Protein AF-A0A0G9MPR0-F1 (afdb_monomer)

Radius of gyration: 13.93 Å; Cα contacts (8 Å, |Δi|>4): 253; chains: 1; bounding box: 39×32×44 Å

Nearest PDB structures (foldseek):
  2e2x-assembly1_A  TM=5.465E-01  e=5.355E-04  Homo sapiens
  7r04-assembly1_B  TM=5.346E-01  e=1.257E-03  Homo sapiens
  3peg-assembly1_A  TM=5.335E-01  e=2.096E-03  Homo sapiens
  8e20-assembly1_A  TM=5.350E-01  e=3.917E-03  Homo sapiens
  2dhk-assembly1_A  TM=4.867E-01  e=7.321E-01  Homo sapiens

Foldseek 3Di:
DQCPPFQVVQCVVFPDDDFAWQDKDAQFWKWKALDPVGIDIQHRQWIWTQGQFFIKIDGHCVVVVPGHIGTAGLVQWAWDWDCDPHATWIWTHRNVPNRITMIHHPVVVVVSCVSNVNSNVPVVNPDDDD

Secondary structure (DSSP, 8-state):
----TTHHHHHHHSB-----EEEEEEEEEEEEESSGGGEEEEEEEEEEEEESSEEEEEE-TTT-TTPPPEEEEGGGEEEEEEEETTEEEEEEEETTSTT-EEEEEHHHHHHHHHHHTSTT-HHHHT----

pLDDT: mean 78.73, std 14.26, range [36.94, 94.06]

Sequence (130 aa):
MMRFSGWRTLEGRYPDRDDRESRRFGWQTASLGYSFWRSSVYRNAMTITVCATGLRLRPNRALLPLARSVFIPWTALSPKISILLVMREWDLHIAETAGLRLSLRAALATRLDDASGGKLGLKTVTQPPN

Solvent-accessible surface area (backbone atoms only — not comparable to full-atom values): 7299 Å² total; per-residue (Å²): 131,90,74,66,74,42,59,62,57,40,41,74,76,24,51,60,67,95,67,60,75,74,47,77,44,69,62,33,52,38,31,35,15,65,41,87,95,58,42,53,72,36,71,52,34,25,31,45,29,35,30,79,68,25,40,34,43,32,54,39,52,93,85,35,72,87,56,68,46,25,33,45,44,45,90,41,52,43,71,39,84,43,79,55,101,85,49,64,33,35,30,35,33,36,72,87,43,89,61,37,30,42,36,31,48,45,77,54,49,54,53,49,20,61,68,52,72,49,67,55,43,61,78,70,70,69,60,74,85,129

Mean predicted aligned error: 7.52 Å

Structure (mmCIF, N/CA/C/O backbone):
data_AF-A0A0G9MPR0-F1
#
_entry.id   AF-A0A0G9MPR0-F1
#
loop_
_atom_site.group_PDB
_atom_site.id
_atom_site.type_symbol
_atom_site.label_atom_id
_atom_site.label_alt_id
_atom_site.label_comp_id
_atom_site.label_asym_id
_atom_site.label_entity_id
_atom_site.label_seq_id
_atom_site.pdbx_PDB_ins_code
_atom_site.Cartn_x
_atom_site.Cartn_y
_atom_site.Cartn_z
_atom_site.occupancy
_atom_site.B_iso_or_equiv
_atom_site.auth_seq_id
_atom_site.auth_comp_id
_atom_site.auth_asym_id
_atom_site.auth_atom_id
_atom_site.pdbx_PDB_model_num
ATOM 1 N N . MET A 1 1 ? 24.492 1.080 -6.366 1.00 36.94 1 MET A N 1
ATOM 2 C CA . MET A 1 1 ? 23.695 -0.139 -6.638 1.00 36.94 1 MET A CA 1
ATOM 3 C C . MET A 1 1 ? 22.333 0.018 -5.963 1.00 36.94 1 MET A C 1
ATOM 5 O O . MET A 1 1 ? 22.254 -0.077 -4.743 1.00 36.94 1 MET A O 1
ATOM 9 N N . MET A 1 2 ? 21.289 0.390 -6.713 1.00 38.00 2 MET A N 1
ATOM 10 C CA . MET A 1 2 ? 19.941 0.607 -6.163 1.00 38.00 2 MET A CA 1
ATOM 11 C C . MET A 1 2 ? 19.367 -0.732 -5.688 1.00 38.00 2 MET A C 1
ATOM 13 O O . MET A 1 2 ? 18.942 -1.566 -6.483 1.00 38.00 2 MET A O 1
ATOM 17 N N . ARG A 1 3 ? 19.413 -0.973 -4.377 1.00 43.75 3 ARG A N 1
ATOM 18 C CA . ARG A 1 3 ? 18.751 -2.121 -3.759 1.00 43.75 3 ARG A CA 1
ATOM 19 C C . ARG A 1 3 ? 17.242 -1.887 -3.836 1.00 43.75 3 ARG A C 1
ATOM 21 O O . ARG A 1 3 ? 16.723 -1.036 -3.127 1.00 43.75 3 ARG A O 1
ATOM 28 N N . PHE A 1 4 ? 16.551 -2.690 -4.643 1.00 52.91 4 PHE A N 1
ATOM 29 C CA . PHE A 1 4 ? 15.091 -2.878 -4.660 1.00 52.91 4 PHE A CA 1
ATOM 30 C C . PHE A 1 4 ? 14.559 -3.485 -3.337 1.00 52.91 4 PHE A C 1
ATOM 32 O O . PHE A 1 4 ? 13.714 -4.379 -3.356 1.00 52.91 4 PHE A O 1
ATOM 39 N N . SER A 1 5 ? 15.107 -3.088 -2.18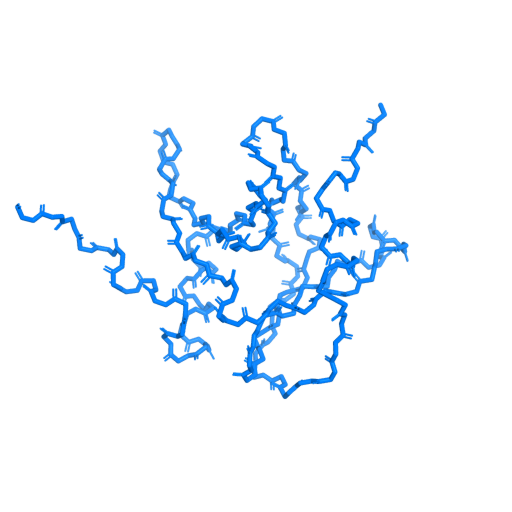1 1.00 62.41 5 SER A N 1
ATOM 40 C CA . SER A 1 5 ? 15.150 -3.906 -0.959 1.00 62.41 5 SER A CA 1
ATOM 41 C C . SER A 1 5 ? 13.785 -4.228 -0.356 1.00 62.41 5 SER A C 1
ATOM 43 O O . SER A 1 5 ? 13.686 -5.201 0.381 1.00 62.41 5 SER A O 1
ATOM 45 N N . GLY A 1 6 ? 12.739 -3.465 -0.676 1.00 72.94 6 GLY A N 1
ATOM 46 C CA . GLY A 1 6 ? 11.379 -3.750 -0.221 1.00 72.94 6 GLY A CA 1
ATOM 47 C C . GLY A 1 6 ? 10.518 -4.526 -1.216 1.00 72.94 6 GLY A C 1
ATOM 48 O O . GLY A 1 6 ? 9.724 -5.371 -0.814 1.00 72.94 6 GLY A O 1
ATOM 49 N N . TRP A 1 7 ? 10.652 -4.241 -2.516 1.00 81.88 7 TRP A N 1
ATOM 50 C CA . TRP A 1 7 ? 9.656 -4.671 -3.502 1.00 81.88 7 TRP A CA 1
ATOM 51 C C . TRP A 1 7 ? 9.709 -6.173 -3.773 1.00 81.88 7 TRP A C 1
ATOM 53 O O . TRP A 1 7 ? 8.682 -6.836 -3.739 1.00 81.88 7 TRP A O 1
ATOM 63 N N . ARG A 1 8 ? 10.908 -6.738 -3.956 1.00 80.44 8 ARG A N 1
ATOM 64 C CA . ARG A 1 8 ? 11.056 -8.195 -4.127 1.00 80.44 8 ARG A CA 1
ATOM 65 C C . ARG A 1 8 ? 10.603 -8.976 -2.896 1.00 80.44 8 ARG A C 1
ATOM 67 O O . ARG A 1 8 ? 10.033 -10.052 -3.027 1.00 80.44 8 ARG A O 1
ATOM 74 N N . THR A 1 9 ? 10.840 -8.424 -1.708 1.00 82.88 9 THR A N 1
ATOM 75 C CA . THR A 1 9 ? 10.366 -9.005 -0.448 1.00 82.88 9 THR A CA 1
ATOM 76 C C . THR A 1 9 ? 8.838 -9.022 -0.408 1.00 82.88 9 THR A C 1
ATOM 78 O O . THR A 1 9 ? 8.249 -10.030 -0.026 1.00 82.88 9 THR A O 1
ATOM 81 N N . LEU A 1 10 ? 8.194 -7.942 -0.867 1.00 84.94 10 LEU A N 1
ATOM 82 C CA . LEU A 1 10 ? 6.744 -7.899 -1.031 1.00 84.94 10 LEU A CA 1
ATOM 83 C C . LEU A 1 10 ? 6.242 -8.906 -2.059 1.00 84.94 10 LEU A C 1
ATOM 85 O O . LEU A 1 10 ? 5.320 -9.644 -1.754 1.00 84.94 10 LEU A O 1
ATOM 89 N N . GLU A 1 11 ? 6.843 -8.964 -3.245 1.00 86.56 11 GLU A N 1
ATOM 90 C CA . GLU A 1 11 ? 6.437 -9.902 -4.299 1.00 86.56 11 GLU A CA 1
ATOM 91 C C . GLU A 1 11 ? 6.507 -11.357 -3.842 1.00 86.56 11 GLU A C 1
ATOM 93 O O . GLU A 1 11 ? 5.602 -12.134 -4.137 1.00 86.56 11 GLU A O 1
ATOM 98 N N . GLY A 1 12 ? 7.564 -11.725 -3.112 1.00 84.62 12 GLY A N 1
ATOM 99 C CA . GLY A 1 12 ? 7.716 -13.078 -2.587 1.00 84.62 12 GLY A CA 1
ATOM 100 C C . GLY A 1 12 ? 6.704 -13.415 -1.492 1.00 84.62 12 GLY A C 1
ATOM 101 O O . GLY A 1 12 ? 6.263 -14.557 -1.404 1.00 84.62 12 GLY A O 1
ATOM 102 N N . ARG A 1 13 ? 6.329 -12.440 -0.655 1.00 86.31 13 ARG A N 1
ATOM 103 C CA . ARG A 1 13 ? 5.444 -12.673 0.497 1.00 86.31 13 ARG A CA 1
ATOM 104 C C . ARG A 1 13 ? 3.961 -12.515 0.168 1.00 86.31 13 ARG A C 1
ATOM 106 O O . ARG A 1 13 ? 3.128 -13.224 0.718 1.00 86.31 13 ARG A O 1
ATOM 113 N N . TYR A 1 14 ? 3.655 -11.584 -0.720 1.00 89.75 14 TYR A N 1
ATOM 114 C CA . TYR A 1 14 ? 2.319 -11.111 -1.052 1.00 89.75 14 TYR A CA 1
ATOM 115 C C . TYR A 1 14 ? 2.128 -11.142 -2.574 1.00 89.75 14 TYR A C 1
ATOM 117 O O . TYR A 1 14 ? 1.947 -10.091 -3.203 1.00 89.75 14 TYR A O 1
ATOM 125 N N . PRO A 1 15 ? 2.211 -12.335 -3.196 1.00 90.44 15 PRO A N 1
ATOM 126 C CA . PRO A 1 15 ? 2.022 -12.459 -4.632 1.00 90.44 15 PRO A CA 1
ATOM 127 C C . PRO A 1 15 ? 0.642 -11.928 -5.024 1.00 90.44 15 PRO A C 1
ATOM 129 O O . PRO A 1 15 ? -0.321 -12.029 -4.259 1.00 90.44 15 PRO A O 1
ATOM 132 N N . ASP A 1 16 ? 0.547 -11.347 -6.220 1.00 91.12 16 ASP A N 1
ATOM 133 C CA . ASP A 1 16 ? -0.748 -10.932 -6.747 1.00 91.12 16 ASP A CA 1
ATOM 134 C C . ASP A 1 16 ? -1.707 -12.126 -6.792 1.00 91.12 16 ASP A C 1
ATOM 136 O O . ASP A 1 16 ? -1.324 -13.248 -7.131 1.00 91.12 16 ASP A O 1
ATOM 140 N N . ARG A 1 17 ? -2.964 -11.867 -6.462 1.00 90.56 17 ARG A N 1
ATOM 141 C CA . ARG A 1 17 ? -4.051 -12.844 -6.506 1.00 90.56 17 ARG A CA 1
ATOM 142 C C . ARG A 1 17 ? -5.285 -12.168 -7.054 1.00 90.56 17 ARG A C 1
ATOM 144 O O . ARG A 1 17 ? -5.393 -10.944 -6.951 1.00 90.56 17 ARG A O 1
ATOM 151 N N . ASP A 1 18 ? -6.210 -12.941 -7.604 1.00 90.25 18 ASP A N 1
ATOM 152 C CA . ASP A 1 18 ? -7.470 -12.366 -8.048 1.00 90.25 18 ASP A CA 1
ATOM 153 C C . ASP A 1 18 ? -8.301 -11.910 -6.839 1.00 90.25 18 ASP A C 1
ATOM 155 O O . ASP A 1 18 ? -8.383 -12.596 -5.820 1.00 90.25 18 ASP A O 1
ATOM 159 N N . ASP A 1 19 ? -8.841 -10.700 -6.930 1.00 91.44 19 ASP A N 1
ATOM 160 C CA . ASP A 1 19 ? -9.701 -10.107 -5.906 1.00 91.44 19 ASP A CA 1
ATOM 161 C C . ASP A 1 19 ? -10.514 -8.987 -6.550 1.00 91.44 19 ASP A C 1
ATOM 163 O O . ASP A 1 19 ? -10.031 -8.274 -7.441 1.00 91.44 19 ASP A O 1
ATOM 167 N N . ARG A 1 20 ? -11.745 -8.810 -6.068 1.00 91.25 20 ARG A N 1
ATOM 168 C CA . ARG A 1 20 ? -12.689 -7.842 -6.616 1.00 91.25 20 ARG A CA 1
ATOM 169 C C . ARG A 1 20 ? -12.162 -6.428 -6.399 1.00 91.25 20 ARG A C 1
ATOM 171 O O . ARG A 1 20 ? -12.063 -5.958 -5.264 1.00 91.25 20 ARG A O 1
ATOM 178 N N . GLU A 1 21 ? -11.853 -5.744 -7.496 1.00 92.44 21 GLU A N 1
ATOM 179 C CA . GLU A 1 21 ? -11.432 -4.346 -7.480 1.00 92.44 21 GLU A CA 1
ATOM 180 C C . GLU A 1 21 ? -12.635 -3.435 -7.187 1.00 92.44 21 GLU A C 1
ATOM 182 O O . GLU A 1 21 ? -13.679 -3.529 -7.830 1.00 92.44 21 GLU A O 1
ATOM 187 N N . SER A 1 22 ? -12.484 -2.548 -6.204 1.00 91.06 22 SER A N 1
ATOM 188 C CA . SER A 1 22 ? -13.466 -1.513 -5.859 1.00 91.06 22 SER A CA 1
ATOM 189 C C . SER A 1 22 ? -13.089 -0.173 -6.491 1.00 91.06 22 SER A C 1
ATOM 191 O O . SER A 1 22 ? -13.889 0.467 -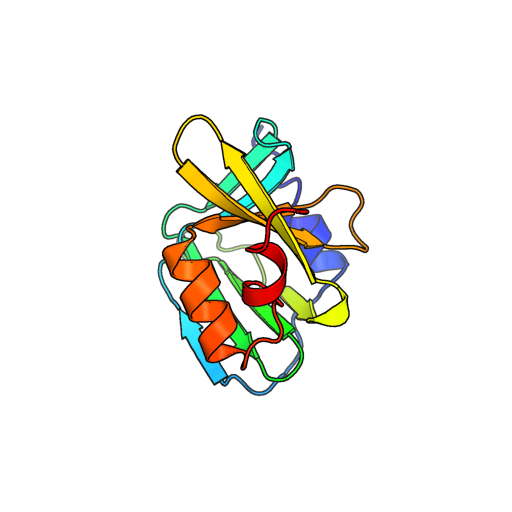7.173 1.00 91.06 22 SER A O 1
ATOM 193 N N . ARG A 1 23 ? -11.839 0.263 -6.288 1.00 92.31 23 ARG A N 1
ATOM 194 C CA . ARG A 1 23 ? -11.366 1.580 -6.733 1.00 92.31 23 ARG A CA 1
ATOM 195 C C . ARG A 1 23 ? -9.899 1.526 -7.121 1.00 92.31 23 ARG A C 1
ATOM 197 O O . ARG A 1 23 ? -9.088 0.959 -6.397 1.00 92.31 23 ARG A O 1
ATOM 204 N N . ARG A 1 24 ? -9.542 2.189 -8.219 1.00 93.25 24 ARG A N 1
ATOM 205 C CA . ARG A 1 24 ? -8.166 2.275 -8.716 1.00 93.25 24 ARG A CA 1
ATOM 206 C C . ARG A 1 24 ? -7.665 3.718 -8.726 1.00 93.25 24 ARG A C 1
ATOM 208 O O . ARG A 1 24 ? -8.348 4.616 -9.212 1.00 93.25 24 ARG A O 1
ATOM 215 N N . PHE A 1 25 ? -6.444 3.919 -8.242 1.00 91.25 25 PHE A N 1
ATOM 216 C CA . PHE A 1 25 ? -5.733 5.195 -8.208 1.00 91.25 25 PHE A CA 1
ATOM 217 C C . PHE A 1 25 ? -4.410 5.046 -8.967 1.00 91.25 25 PHE A C 1
ATOM 219 O O . PHE A 1 25 ? -3.453 4.466 -8.458 1.00 91.25 25 PHE A O 1
ATOM 226 N N . GLY A 1 26 ? -4.363 5.523 -10.211 1.00 90.31 26 GLY A N 1
ATOM 227 C CA . GLY A 1 26 ? -3.148 5.515 -11.036 1.00 90.31 26 GLY A CA 1
ATOM 228 C C . GLY A 1 26 ? -2.224 6.697 -10.741 1.00 90.31 26 GLY A C 1
ATOM 229 O O . GLY A 1 26 ? -2.661 7.682 -10.149 1.00 90.31 26 GLY A O 1
ATOM 230 N N . TRP A 1 27 ? -0.968 6.607 -11.187 1.00 86.62 27 TRP A N 1
ATOM 231 C CA . TRP A 1 27 ? 0.025 7.696 -11.128 1.00 86.62 27 TRP A CA 1
ATOM 232 C C . TRP A 1 27 ? 0.281 8.243 -9.720 1.00 86.62 27 TRP A C 1
ATOM 234 O O . TRP A 1 27 ? 0.510 9.432 -9.520 1.00 86.62 27 TRP A O 1
ATOM 244 N N . GLN A 1 28 ? 0.241 7.362 -8.728 1.00 89.06 28 GLN A N 1
ATOM 245 C CA . GLN A 1 28 ? 0.481 7.709 -7.339 1.00 89.06 28 GLN A CA 1
ATOM 246 C C . GLN A 1 28 ? 1.968 7.665 -7.009 1.00 89.06 28 GLN A C 1
ATOM 248 O O . GLN A 1 28 ? 2.745 6.901 -7.589 1.00 89.06 28 GLN A O 1
ATOM 253 N N . THR A 1 29 ? 2.343 8.505 -6.049 1.00 84.94 29 THR A N 1
ATOM 254 C CA . THR A 1 29 ? 3.653 8.458 -5.410 1.00 84.94 29 THR A CA 1
ATOM 255 C C . THR A 1 29 ? 3.546 7.660 -4.121 1.00 84.94 29 THR A C 1
ATOM 257 O O . THR A 1 29 ? 2.711 7.983 -3.277 1.00 84.94 29 THR A O 1
ATOM 260 N N . ALA A 1 30 ? 4.397 6.650 -3.970 1.00 83.62 30 ALA A N 1
ATOM 261 C CA . ALA A 1 30 ? 4.539 5.889 -2.735 1.00 83.62 30 ALA A CA 1
ATOM 262 C C . ALA A 1 30 ? 6.021 5.680 -2.432 1.00 83.62 30 ALA A C 1
ATOM 264 O O . ALA A 1 30 ? 6.827 5.580 -3.360 1.00 83.62 30 ALA A O 1
ATOM 265 N N . SER A 1 31 ? 6.390 5.598 -1.159 1.00 83.25 31 SER A N 1
ATOM 266 C CA . SER A 1 31 ? 7.722 5.139 -0.773 1.00 83.25 31 SER A CA 1
ATOM 267 C C . SER A 1 31 ? 7.627 3.760 -0.127 1.00 83.25 31 SER A C 1
ATOM 269 O O . SER A 1 31 ? 6.657 3.452 0.561 1.00 83.25 31 SER A O 1
ATOM 271 N N . LEU A 1 32 ? 8.599 2.896 -0.412 1.00 83.88 32 LEU A N 1
ATOM 272 C CA . LEU A 1 32 ? 8.678 1.563 0.172 1.00 83.88 32 LEU A CA 1
ATOM 273 C C . LEU A 1 32 ? 10.062 1.350 0.769 1.00 83.88 32 LEU A C 1
ATOM 275 O O . LEU A 1 32 ? 11.068 1.453 0.063 1.00 83.88 32 LEU A O 1
ATOM 279 N N . GLY A 1 33 ? 10.134 1.005 2.048 1.00 78.75 33 GLY A N 1
ATOM 280 C CA . GLY A 1 33 ? 11.420 0.776 2.692 1.00 78.75 33 GLY A CA 1
ATOM 281 C C . GLY A 1 33 ? 11.332 0.333 4.136 1.00 78.75 33 GLY A C 1
ATOM 282 O O . GLY A 1 33 ? 10.255 0.237 4.711 1.00 78.75 33 GLY A O 1
ATOM 283 N N . TYR A 1 34 ? 12.502 0.078 4.716 1.00 71.12 34 TYR A N 1
ATOM 284 C CA . TYR A 1 34 ? 12.635 -0.307 6.126 1.00 71.12 34 TYR A CA 1
ATOM 285 C C . TYR A 1 34 ? 12.789 0.900 7.066 1.00 71.12 34 TYR A C 1
ATOM 287 O O . TYR A 1 34 ? 12.637 0.801 8.281 1.00 71.12 34 TYR A O 1
ATOM 295 N N . SER A 1 35 ? 13.144 2.051 6.498 1.00 65.88 35 SER A N 1
ATOM 296 C CA . SER A 1 35 ? 13.339 3.328 7.180 1.00 65.88 35 SER A CA 1
ATOM 297 C C . SER A 1 35 ? 13.198 4.449 6.154 1.00 65.88 35 SER A C 1
ATOM 299 O O . SER A 1 35 ? 13.432 4.212 4.968 1.00 65.88 35 SER A O 1
ATOM 301 N N . PHE A 1 36 ? 12.884 5.665 6.605 1.00 61.56 36 PHE A N 1
ATOM 302 C CA . PHE A 1 36 ? 12.827 6.865 5.766 1.00 61.56 36 PHE A CA 1
ATOM 303 C C . PHE A 1 36 ? 14.080 7.005 4.880 1.00 61.56 36 PHE A C 1
ATOM 305 O O . PHE A 1 36 ? 13.977 7.113 3.660 1.00 61.56 36 PHE A O 1
ATOM 312 N N . TRP A 1 37 ? 15.267 6.846 5.478 1.00 59.84 37 TRP A N 1
ATOM 313 C CA . TRP A 1 37 ? 16.572 6.929 4.802 1.00 59.84 37 TRP A CA 1
ATOM 314 C C . TRP A 1 37 ? 16.911 5.726 3.910 1.00 59.84 37 TRP A C 1
ATOM 316 O O . TRP A 1 37 ? 17.852 5.775 3.123 1.00 59.84 37 TRP A O 1
ATOM 326 N N . ARG A 1 38 ? 16.178 4.616 4.048 1.00 66.69 38 ARG A N 1
ATOM 327 C CA . ARG A 1 38 ? 16.369 3.371 3.284 1.00 66.69 38 ARG A CA 1
ATOM 328 C C . ARG A 1 38 ? 15.073 2.977 2.578 1.00 66.69 38 ARG A C 1
ATOM 330 O O . ARG A 1 38 ? 14.679 1.808 2.603 1.00 66.69 38 ARG A O 1
ATOM 337 N N . SER A 1 39 ? 14.411 3.968 1.987 1.00 70.62 39 SER A N 1
ATOM 338 C CA . SER A 1 39 ? 13.197 3.797 1.198 1.00 70.62 39 SER A CA 1
ATOM 339 C C . SER A 1 39 ? 13.456 4.071 -0.280 1.00 70.62 39 SER A C 1
ATOM 341 O O . SER A 1 39 ? 14.239 4.939 -0.660 1.00 70.62 39 SER A O 1
ATOM 343 N N . SER A 1 40 ? 12.817 3.276 -1.132 1.00 78.06 40 SER A N 1
ATOM 344 C CA . SER A 1 40 ? 12.708 3.540 -2.562 1.00 78.06 40 SER A CA 1
ATOM 345 C C . SER A 1 40 ? 11.448 4.359 -2.797 1.00 78.06 40 SER A C 1
ATOM 347 O O . SER A 1 40 ? 10.353 3.925 -2.442 1.00 78.06 40 SER A O 1
ATOM 349 N N . VAL A 1 41 ? 11.600 5.549 -3.376 1.00 80.06 41 VAL A N 1
ATOM 350 C CA . VAL A 1 41 ? 10.475 6.436 -3.687 1.00 80.06 41 VAL A CA 1
ATOM 351 C C . VAL A 1 41 ? 10.029 6.204 -5.127 1.00 80.06 41 VAL A C 1
ATOM 353 O O . VAL A 1 41 ? 10.755 6.492 -6.076 1.00 80.06 41 VAL A O 1
ATOM 356 N N . TYR A 1 42 ? 8.799 5.737 -5.290 1.00 80.75 42 TYR A N 1
ATOM 357 C CA . TYR A 1 42 ? 8.146 5.475 -6.566 1.00 80.75 42 TYR A CA 1
ATOM 358 C C . TYR A 1 42 ? 7.298 6.681 -6.974 1.00 80.75 42 TYR A C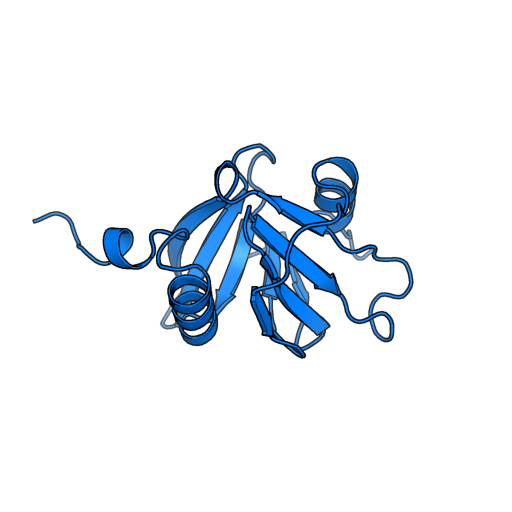 1
ATOM 360 O O . TYR A 1 42 ? 6.081 6.683 -6.795 1.00 80.75 42 TYR A O 1
ATOM 368 N N . ARG A 1 43 ? 7.933 7.742 -7.487 1.00 82.12 43 ARG A N 1
ATOM 369 C CA . ARG A 1 43 ? 7.245 8.996 -7.851 1.00 82.12 43 ARG A CA 1
ATOM 370 C C . ARG A 1 43 ? 6.359 8.819 -9.077 1.00 82.12 43 ARG A C 1
ATOM 372 O O . ARG A 1 43 ? 6.860 8.503 -10.149 1.00 82.12 43 ARG A O 1
ATOM 379 N N . ASN A 1 44 ? 5.055 9.042 -8.905 1.00 83.44 44 ASN A N 1
ATOM 380 C CA . ASN A 1 44 ? 4.018 8.895 -9.937 1.00 83.44 44 ASN A CA 1
ATOM 381 C C . ASN A 1 44 ? 4.123 7.575 -10.717 1.00 83.44 44 ASN A C 1
ATOM 383 O O . ASN A 1 44 ? 3.725 7.478 -11.873 1.00 83.44 44 ASN A O 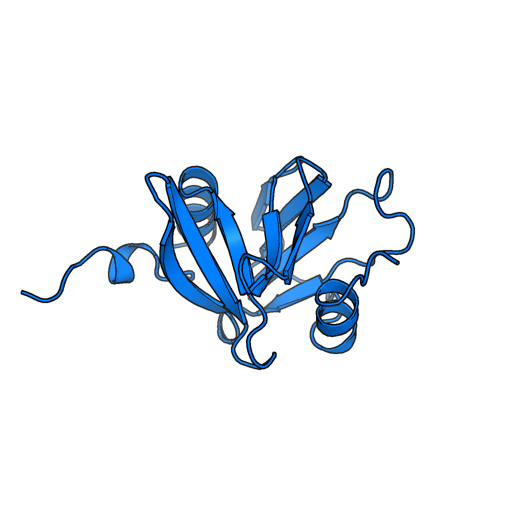1
ATOM 387 N N . ALA A 1 45 ? 4.671 6.549 -10.076 1.00 86.06 45 ALA A N 1
ATOM 388 C CA . ALA A 1 45 ? 5.021 5.290 -10.708 1.00 86.06 45 ALA A CA 1
ATOM 389 C C . ALA A 1 45 ? 4.129 4.154 -10.220 1.00 86.06 45 ALA A C 1
ATOM 391 O O . ALA A 1 45 ? 4.330 3.019 -10.629 1.00 86.06 45 ALA A O 1
ATOM 392 N N . MET A 1 46 ? 3.162 4.434 -9.345 1.00 89.25 46 MET A N 1
ATOM 393 C CA . MET A 1 46 ? 2.342 3.412 -8.712 1.00 89.25 46 MET A CA 1
ATOM 394 C C . MET A 1 46 ? 0.885 3.537 -9.124 1.00 89.25 46 MET A C 1
ATOM 396 O O . MET A 1 46 ? 0.297 4.614 -9.163 1.00 89.25 46 MET A O 1
ATOM 400 N N . THR A 1 47 ? 0.278 2.397 -9.392 1.00 92.19 47 THR A N 1
ATOM 401 C CA . THR A 1 47 ? -1.162 2.212 -9.340 1.0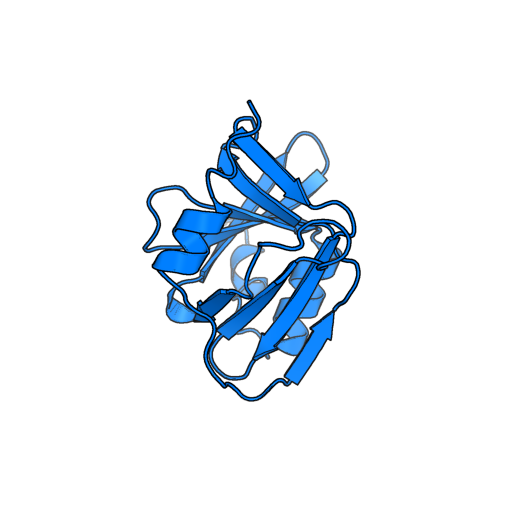0 92.19 47 THR A CA 1
ATOM 402 C C . THR A 1 47 ? -1.486 1.522 -8.024 1.00 92.19 47 THR A C 1
ATOM 404 O O . THR A 1 47 ? -0.966 0.443 -7.751 1.00 92.19 47 THR A O 1
ATOM 407 N N . ILE A 1 48 ? -2.361 2.126 -7.231 1.00 92.69 48 ILE A N 1
ATOM 408 C CA . ILE A 1 48 ? -2.886 1.535 -6.002 1.00 92.69 48 ILE A CA 1
ATOM 409 C C . ILE A 1 48 ? -4.349 1.198 -6.238 1.00 92.69 48 ILE A C 1
ATOM 411 O O . ILE A 1 48 ? -5.127 2.058 -6.647 1.00 92.69 48 ILE A O 1
ATOM 415 N N . THR A 1 49 ? -4.721 -0.053 -6.006 1.00 94.06 49 THR A N 1
ATOM 416 C CA . THR A 1 49 ? -6.087 -0.534 -6.202 1.00 94.06 49 THR A CA 1
ATOM 417 C C . THR A 1 49 ? -6.619 -1.067 -4.885 1.00 94.06 49 THR A C 1
ATOM 419 O O . THR A 1 49 ? -5.993 -1.905 -4.245 1.00 94.06 49 THR A O 1
ATOM 422 N N . VAL A 1 50 ? -7.765 -0.546 -4.470 1.00 93.12 50 VAL A N 1
ATOM 423 C CA . VAL A 1 50 ? -8.522 -1.023 -3.319 1.00 93.12 50 VAL A CA 1
ATOM 424 C C . VAL A 1 50 ? -9.327 -2.224 -3.780 1.00 93.12 50 VAL A C 1
ATOM 426 O O . VAL A 1 50 ? -10.147 -2.107 -4.695 1.00 93.12 50 VAL A O 1
ATOM 429 N N . CYS A 1 51 ? -9.094 -3.361 -3.144 1.00 93.94 51 CYS A N 1
ATOM 430 C CA . CYS A 1 51 ? -9.806 -4.602 -3.387 1.00 93.94 51 CYS A CA 1
ATOM 431 C C . CYS A 1 51 ? -10.679 -4.957 -2.174 1.00 93.94 51 CYS A C 1
ATOM 433 O O . CYS A 1 51 ? 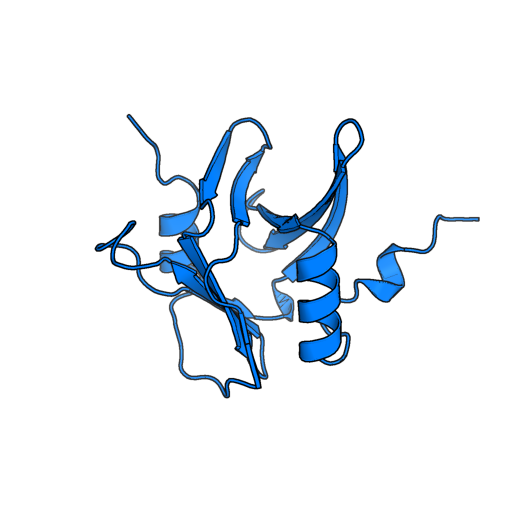-10.554 -4.373 -1.091 1.00 93.94 51 CYS A O 1
ATOM 435 N N . ALA A 1 52 ? -11.584 -5.921 -2.339 1.00 91.75 52 ALA A N 1
ATOM 436 C CA . ALA A 1 52 ? -12.495 -6.328 -1.273 1.00 91.75 52 ALA A CA 1
ATOM 437 C C . ALA A 1 52 ? -11.746 -6.806 -0.015 1.00 91.75 52 ALA A C 1
ATOM 439 O O . ALA A 1 52 ? -12.122 -6.434 1.104 1.00 91.75 52 ALA A O 1
ATOM 440 N N . THR A 1 53 ? -10.663 -7.569 -0.188 1.00 92.38 53 THR A N 1
ATOM 441 C CA . THR A 1 53 ? -9.917 -8.204 0.911 1.00 92.38 53 THR A CA 1
ATOM 442 C C . THR A 1 53 ? -8.549 -7.576 1.186 1.00 92.38 53 THR A C 1
ATOM 444 O O . THR A 1 53 ? -7.889 -7.950 2.158 1.00 92.38 53 THR A O 1
ATOM 447 N N . GLY A 1 54 ? -8.123 -6.600 0.382 1.00 92.88 54 GLY A N 1
ATOM 448 C CA . GLY A 1 54 ? -6.826 -5.958 0.556 1.00 92.88 54 GLY A CA 1
ATOM 449 C C . GLY A 1 54 ? -6.544 -4.827 -0.421 1.00 92.88 54 GLY A C 1
ATOM 450 O O . GLY A 1 54 ? -7.438 -4.253 -1.039 1.00 92.88 54 GLY A O 1
ATOM 451 N N . LEU A 1 55 ? -5.262 -4.528 -0.565 1.00 92.56 55 LEU A N 1
ATOM 452 C CA . LEU A 1 55 ? -4.730 -3.455 -1.380 1.00 92.56 55 LEU A CA 1
ATOM 453 C C . LEU A 1 55 ? -3.739 -4.031 -2.394 1.00 92.56 55 LEU A C 1
ATOM 455 O O . LEU A 1 55 ? -2.746 -4.662 -2.030 1.00 92.56 55 LEU A O 1
ATOM 459 N N . ARG A 1 56 ? -3.997 -3.790 -3.679 1.00 94.00 56 ARG A N 1
ATOM 460 C CA . ARG A 1 56 ? -3.118 -4.196 -4.775 1.00 94.00 56 ARG A CA 1
ATOM 461 C C . ARG A 1 56 ? -2.230 -3.030 -5.186 1.00 94.00 56 ARG A C 1
ATOM 463 O O . ARG A 1 56 ? -2.709 -1.969 -5.593 1.00 94.00 56 ARG A O 1
ATOM 470 N N . LEU A 1 57 ? -0.924 -3.243 -5.121 1.00 91.69 57 LEU A N 1
ATOM 471 C CA . LEU A 1 57 ? 0.089 -2.304 -5.581 1.00 91.69 57 LEU A CA 1
ATOM 472 C C . LEU A 1 57 ? 0.622 -2.779 -6.924 1.00 91.69 57 LEU A C 1
ATOM 474 O O . LEU A 1 57 ? 1.119 -3.896 -7.050 1.00 91.69 57 LEU A O 1
ATOM 478 N N . ARG A 1 58 ? 0.544 -1.921 -7.936 1.00 91.44 58 ARG A N 1
ATOM 479 C CA . ARG A 1 58 ? 1.077 -2.205 -9.264 1.00 91.44 58 ARG A CA 1
ATOM 480 C C . ARG A 1 58 ? 1.991 -1.069 -9.712 1.00 91.44 58 ARG A C 1
ATOM 482 O O . ARG A 1 58 ? 1.494 0.024 -9.980 1.00 91.44 58 ARG A O 1
ATOM 489 N N . PRO A 1 59 ? 3.301 -1.300 -9.823 1.00 88.81 59 PRO A N 1
ATOM 490 C CA . PRO A 1 59 ? 4.202 -0.324 -10.395 1.00 88.81 59 PRO A CA 1
ATOM 491 C C . PRO A 1 59 ? 3.937 -0.189 -11.895 1.00 88.81 59 PRO A C 1
ATOM 493 O O . PRO A 1 59 ? 3.475 -1.114 -12.568 1.00 88.81 59 PRO A O 1
ATOM 496 N N . ASN A 1 60 ? 4.199 0.996 -12.427 1.00 85.12 60 ASN A N 1
ATOM 497 C CA . ASN A 1 60 ? 4.085 1.272 -13.842 1.00 85.12 60 ASN A CA 1
ATOM 498 C C . ASN A 1 60 ? 5.200 0.519 -14.573 1.00 85.12 60 ASN A C 1
ATOM 500 O O . ASN A 1 60 ? 6.382 0.767 -14.332 1.00 85.12 60 ASN A O 1
ATOM 504 N N . ARG A 1 61 ? 4.818 -0.370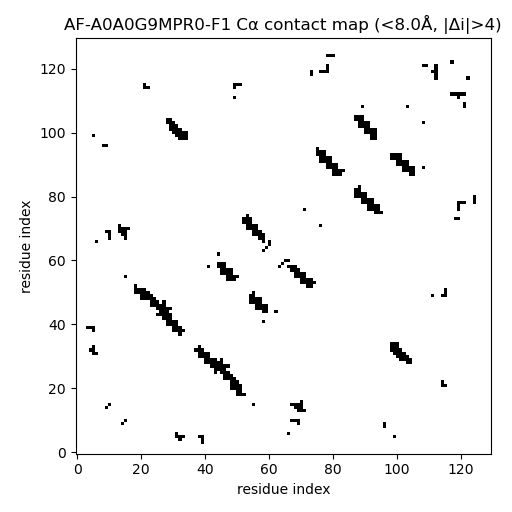 -15.494 1.00 79.94 61 ARG A N 1
ATOM 505 C CA . ARG A 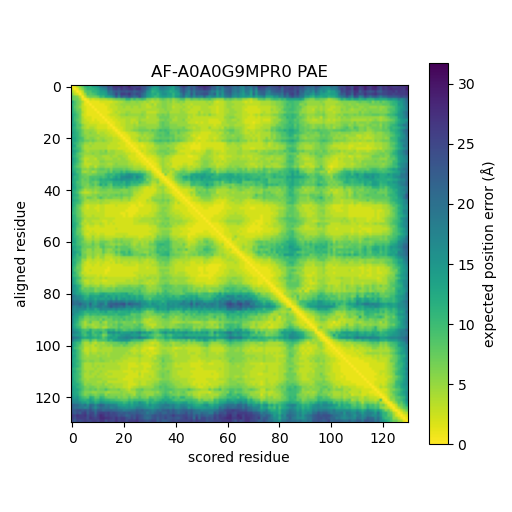1 61 ? 5.759 -1.174 -16.284 1.00 79.94 61 ARG A CA 1
ATOM 506 C C . ARG A 1 61 ? 6.731 -0.328 -17.104 1.00 79.94 61 ARG A C 1
ATOM 508 O O . ARG A 1 61 ? 7.835 -0.789 -17.355 1.00 79.94 61 ARG A O 1
ATOM 515 N N . ALA A 1 62 ? 6.360 0.900 -17.471 1.00 79.44 62 ALA A N 1
ATOM 516 C CA . ALA A 1 62 ? 7.263 1.814 -18.171 1.00 79.44 62 ALA A CA 1
ATOM 517 C C . ALA A 1 62 ? 8.485 2.207 -17.320 1.00 79.44 62 ALA A C 1
ATOM 519 O O . ALA A 1 62 ? 9.559 2.444 -17.856 1.00 79.44 62 ALA A O 1
ATOM 520 N N . LEU A 1 63 ? 8.326 2.260 -15.993 1.00 74.00 63 LEU A N 1
ATOM 521 C CA . LEU A 1 63 ? 9.392 2.633 -15.059 1.00 74.00 63 LEU A CA 1
ATOM 522 C C . LEU A 1 63 ? 10.030 1.406 -14.398 1.00 74.00 63 LEU A C 1
ATOM 524 O O . LEU A 1 63 ? 11.198 1.437 -14.024 1.00 74.00 63 LEU A O 1
ATOM 528 N N . LEU A 1 64 ? 9.260 0.326 -14.248 1.00 76.81 64 LEU A N 1
ATOM 529 C CA . LEU A 1 64 ? 9.642 -0.902 -13.554 1.00 76.81 64 LEU A CA 1
ATOM 530 C C . LEU A 1 64 ? 9.130 -2.128 -14.331 1.00 76.81 64 LEU A C 1
ATOM 532 O O . LEU A 1 64 ? 8.174 -2.776 -13.903 1.00 76.81 64 LEU A O 1
ATOM 536 N N . PRO A 1 65 ? 9.744 -2.471 -15.476 1.00 76.12 65 PRO A N 1
ATOM 537 C CA . PRO A 1 65 ? 9.227 -3.508 -16.375 1.00 76.12 65 PRO A CA 1
ATOM 538 C C . PRO A 1 65 ? 9.247 -4.915 -15.765 1.00 76.12 65 PRO A C 1
ATOM 540 O O . PRO A 1 65 ? 8.435 -5.759 -16.135 1.00 76.12 65 PRO A O 1
ATOM 543 N N . LEU A 1 66 ? 10.147 -5.162 -14.809 1.00 80.75 66 LEU A N 1
ATOM 544 C CA . LEU A 1 66 ? 10.305 -6.457 -14.139 1.00 80.75 66 LEU A CA 1
ATOM 545 C C . LEU A 1 66 ? 9.492 -6.589 -12.848 1.00 80.75 66 LEU A C 1
ATOM 547 O O . LEU A 1 66 ? 9.466 -7.668 -12.260 1.00 80.75 66 LEU A O 1
ATOM 551 N N . ALA A 1 67 ? 8.859 -5.510 -12.391 1.00 82.81 67 ALA A N 1
ATOM 552 C CA . ALA A 1 67 ? 8.117 -5.524 -11.145 1.00 82.81 67 ALA A CA 1
ATOM 553 C C . ALA A 1 67 ? 6.691 -6.040 -11.385 1.00 82.81 67 ALA A C 1
ATOM 555 O O . ALA A 1 67 ? 5.933 -5.525 -12.214 1.00 82.81 67 ALA A O 1
ATOM 556 N N . ARG A 1 68 ? 6.334 -7.092 -10.657 1.00 87.75 68 ARG A N 1
ATOM 557 C CA . ARG A 1 68 ? 5.005 -7.695 -10.624 1.00 87.75 68 ARG A CA 1
ATOM 558 C C . ARG A 1 68 ? 4.103 -6.899 -9.693 1.00 87.75 68 ARG A C 1
ATOM 560 O O . ARG A 1 68 ? 4.577 -6.166 -8.832 1.00 87.75 68 ARG A O 1
ATOM 567 N N . SER A 1 69 ? 2.792 -7.026 -9.875 1.00 90.38 69 SER A N 1
ATOM 568 C CA . SER A 1 69 ? 1.852 -6.537 -8.872 1.00 90.38 69 SER A CA 1
ATOM 569 C C . SER A 1 69 ? 1.960 -7.355 -7.589 1.00 90.38 69 SER A C 1
ATOM 571 O O . SER A 1 69 ? 2.347 -8.521 -7.600 1.00 90.38 69 SER A O 1
ATOM 573 N N . VAL A 1 70 ? 1.615 -6.707 -6.485 1.00 92.00 70 VAL A N 1
ATOM 574 C CA . VAL A 1 70 ? 1.621 -7.272 -5.137 1.00 92.00 70 VAL A CA 1
ATOM 575 C C . VAL A 1 70 ? 0.230 -7.075 -4.558 1.00 92.00 70 VAL A C 1
ATOM 577 O O . VAL A 1 70 ? -0.353 -6.000 -4.730 1.00 92.00 70 VAL A O 1
ATOM 580 N N . PHE A 1 71 ? -0.289 -8.083 -3.861 1.00 93.69 71 PHE A N 1
ATOM 581 C CA . PHE A 1 71 ? -1.570 -8.009 -3.166 1.00 93.69 71 PHE A CA 1
ATOM 582 C C . PHE A 1 71 ? -1.369 -8.120 -1.653 1.00 93.69 71 PHE A C 1
ATOM 584 O O . PHE A 1 71 ? -0.992 -9.175 -1.153 1.00 93.69 71 PHE A O 1
ATOM 591 N N . ILE A 1 72 ? -1.675 -7.058 -0.906 1.00 91.56 72 ILE A N 1
ATOM 592 C CA . ILE A 1 72 ? -1.506 -7.025 0.551 1.00 91.56 72 ILE A CA 1
ATOM 593 C C . ILE A 1 72 ? -2.889 -7.082 1.218 1.00 91.56 72 ILE A C 1
ATOM 595 O O . ILE A 1 72 ? -3.683 -6.164 1.014 1.00 91.56 72 ILE A O 1
ATOM 599 N N . PRO A 1 73 ? -3.217 -8.115 2.013 1.00 92.19 73 PRO A N 1
ATOM 600 C CA . PRO A 1 73 ? -4.506 -8.198 2.693 1.00 92.19 73 PRO A CA 1
ATOM 601 C C . PRO A 1 73 ? -4.641 -7.107 3.762 1.00 92.19 73 PRO A C 1
ATOM 603 O O . PRO A 1 73 ? -3.655 -6.716 4.385 1.00 92.19 73 PRO A O 1
ATOM 606 N N . TRP A 1 74 ? -5.871 -6.649 4.021 1.00 89.88 74 TRP A N 1
ATOM 607 C CA . TRP A 1 74 ? -6.125 -5.619 5.043 1.00 89.88 74 TRP A CA 1
ATOM 608 C C . TRP A 1 74 ? -5.614 -6.029 6.425 1.00 89.88 74 TRP A C 1
ATOM 610 O O . TRP A 1 74 ? -5.086 -5.200 7.153 1.00 89.88 74 TRP A O 1
ATOM 620 N N . THR A 1 75 ? -5.698 -7.319 6.754 1.00 88.69 75 THR A N 1
ATOM 621 C CA . THR A 1 75 ? -5.220 -7.886 8.024 1.00 88.69 75 THR A CA 1
ATOM 622 C C . THR A 1 75 ? -3.709 -7.768 8.218 1.00 88.69 75 THR A C 1
ATOM 624 O O . THR A 1 75 ? -3.240 -7.792 9.350 1.00 88.69 75 THR A O 1
ATOM 627 N N . ALA A 1 76 ? -2.942 -7.633 7.133 1.00 87.31 76 ALA A N 1
ATOM 628 C CA . ALA A 1 76 ? -1.497 -7.442 7.187 1.00 87.31 76 ALA A CA 1
ATOM 629 C C . ALA A 1 76 ? -1.091 -5.963 7.234 1.00 87.31 76 ALA A C 1
ATOM 631 O O . ALA A 1 76 ? 0.093 -5.669 7.413 1.00 87.31 76 ALA A O 1
ATOM 632 N N . LEU A 1 77 ? -2.037 -5.037 7.052 1.00 87.44 77 LEU A N 1
ATOM 633 C CA . LEU A 1 77 ? -1.788 -3.601 7.041 1.00 87.44 77 LEU A CA 1
ATOM 634 C C . LEU A 1 77 ? -2.104 -3.008 8.410 1.00 87.44 77 LEU A C 1
ATOM 636 O O . LEU A 1 77 ? -3.211 -3.124 8.922 1.00 87.44 77 LEU A O 1
ATOM 640 N N . SER A 1 78 ? -1.124 -2.319 8.979 1.00 82.69 78 SER A N 1
ATOM 641 C CA . SER A 1 78 ? -1.281 -1.551 10.205 1.00 82.69 78 SER A CA 1
ATOM 642 C C . SER A 1 78 ? -0.993 -0.080 9.904 1.00 82.69 78 SER A C 1
ATOM 644 O O . SER A 1 78 ? 0.129 0.250 9.505 1.00 82.69 78 SER A O 1
ATOM 646 N N . PRO A 1 79 ? -1.983 0.820 10.025 1.00 81.25 79 PRO A N 1
ATOM 647 C CA . PRO A 1 79 ? -1.765 2.238 9.792 1.00 81.25 79 PRO A CA 1
ATOM 648 C C . PRO A 1 79 ? -0.917 2.841 10.916 1.00 81.25 79 PRO A C 1
ATOM 650 O O . PRO A 1 79 ? -1.195 2.663 12.101 1.00 81.25 79 PRO A O 1
ATOM 653 N N . LYS A 1 80 ? 0.098 3.617 10.550 1.00 79.06 80 LYS A N 1
ATOM 654 C CA . LYS A 1 80 ? 0.871 4.435 11.477 1.00 79.06 80 LYS A CA 1
ATOM 655 C C . LYS A 1 80 ? 1.002 5.843 10.914 1.00 79.06 80 LYS A C 1
ATOM 657 O O . LYS A 1 80 ? 1.379 6.035 9.761 1.00 79.06 80 LYS A O 1
ATOM 662 N N . ILE A 1 81 ? 0.685 6.845 11.727 1.00 72.19 81 ILE A N 1
ATOM 663 C CA . ILE A 1 81 ? 0.938 8.238 11.358 1.00 72.19 81 ILE A CA 1
ATOM 664 C C . ILE A 1 81 ? 2.404 8.536 11.655 1.00 72.19 81 ILE A C 1
ATOM 666 O O . ILE A 1 81 ? 2.853 8.376 12.791 1.00 72.19 81 ILE A O 1
ATOM 670 N N . SER A 1 82 ? 3.126 9.008 10.643 1.00 66.44 82 SER A N 1
ATOM 671 C CA . SER A 1 82 ? 4.469 9.552 10.806 1.00 66.44 82 SER A CA 1
ATOM 672 C C . SER A 1 82 ? 4.432 11.030 10.442 1.00 66.44 82 SER A C 1
ATOM 674 O O . SER A 1 82 ? 4.128 11.417 9.314 1.00 66.44 82 SER A O 1
ATOM 676 N N . ILE A 1 83 ? 4.716 11.884 11.423 1.00 64.12 83 ILE A N 1
ATOM 677 C CA . ILE A 1 83 ? 4.871 13.321 11.194 1.00 64.12 83 ILE A CA 1
ATOM 678 C C . ILE A 1 83 ? 6.351 13.555 10.934 1.00 64.12 83 ILE A C 1
ATOM 680 O O . ILE A 1 83 ? 7.168 13.421 11.845 1.00 64.12 83 ILE A O 1
ATOM 684 N N . LEU A 1 84 ? 6.705 13.869 9.688 1.00 59.81 84 LEU A N 1
ATOM 685 C CA . LEU A 1 84 ? 8.092 14.106 9.310 1.00 59.81 84 LEU A CA 1
ATOM 686 C C . LEU A 1 84 ? 8.277 15.582 8.951 1.00 59.81 84 LEU A C 1
ATOM 688 O O . LEU A 1 84 ? 7.791 16.057 7.923 1.00 59.81 84 LEU A O 1
ATOM 692 N N . LEU A 1 85 ? 8.976 16.291 9.844 1.00 50.81 85 LEU A N 1
ATOM 693 C CA . LEU A 1 85 ? 9.375 17.706 9.806 1.00 50.81 85 LEU A CA 1
ATOM 694 C C . LEU A 1 85 ? 8.230 18.737 9.709 1.00 50.81 85 LEU A C 1
ATOM 696 O O . LEU A 1 85 ? 8.174 19.612 10.559 1.00 50.81 85 LEU A O 1
ATOM 700 N N . VAL A 1 86 ? 7.308 18.632 8.747 1.00 55.41 86 VAL A N 1
ATOM 701 C CA . VAL A 1 86 ? 6.069 19.445 8.609 1.00 55.41 86 VAL A CA 1
ATOM 702 C C . VAL A 1 86 ? 4.989 18.696 7.794 1.00 55.41 86 VAL A C 1
ATOM 704 O O . VAL A 1 86 ? 3.823 19.084 7.770 1.00 55.41 86 VAL A O 1
ATOM 707 N N . MET A 1 87 ? 5.336 17.595 7.114 1.00 57.62 87 MET A N 1
ATOM 708 C CA . MET A 1 87 ? 4.403 16.836 6.281 1.00 57.62 87 MET A CA 1
ATOM 709 C C . MET A 1 87 ? 3.799 15.671 7.066 1.00 57.62 87 MET A C 1
ATOM 711 O O . MET A 1 87 ? 4.509 14.872 7.678 1.00 57.62 87 MET A O 1
ATOM 715 N N . ARG A 1 88 ? 2.467 15.565 7.021 1.00 63.53 88 ARG A N 1
ATOM 716 C CA . ARG A 1 88 ? 1.741 14.379 7.483 1.00 63.53 88 ARG A CA 1
ATOM 717 C C . ARG A 1 88 ? 1.823 13.304 6.405 1.00 63.53 88 ARG A C 1
ATOM 719 O O . ARG A 1 88 ? 1.179 13.421 5.358 1.00 63.53 88 ARG A O 1
ATOM 726 N N . GLU A 1 89 ? 2.611 12.272 6.668 1.00 71.50 89 GLU A N 1
ATOM 727 C CA . GLU A 1 89 ? 2.680 11.072 5.843 1.00 71.50 89 GLU A CA 1
ATOM 728 C C . GLU A 1 89 ? 2.029 9.909 6.598 1.00 71.50 89 GLU A C 1
ATOM 730 O O . GLU A 1 89 ? 2.111 9.806 7.826 1.00 71.50 89 GLU A O 1
ATOM 735 N N . TRP A 1 90 ? 1.308 9.066 5.867 1.00 74.62 90 TRP A N 1
ATOM 736 C CA . TRP A 1 90 ? 0.748 7.846 6.428 1.00 74.62 90 TRP A CA 1
ATOM 737 C C . TRP A 1 90 ? 1.649 6.687 6.055 1.00 74.62 90 TRP A C 1
ATOM 739 O O . TRP A 1 90 ? 1.779 6.356 4.877 1.00 74.62 90 TRP A O 1
ATOM 749 N N . ASP A 1 91 ? 2.234 6.066 7.069 1.00 78.94 91 ASP A N 1
ATOM 750 C CA . ASP A 1 91 ? 3.024 4.858 6.931 1.00 78.94 91 ASP A CA 1
ATOM 751 C C . ASP A 1 91 ? 2.114 3.656 7.160 1.00 78.94 91 ASP A C 1
ATOM 753 O O . ASP A 1 91 ? 1.649 3.398 8.267 1.00 78.94 91 ASP A O 1
ATOM 757 N N . LEU A 1 92 ? 1.869 2.877 6.116 1.00 79.44 92 LEU A N 1
ATOM 758 C CA . LEU A 1 92 ? 1.245 1.572 6.249 1.00 79.44 92 LEU A CA 1
ATOM 759 C C . LEU A 1 92 ? 2.341 0.552 6.558 1.00 79.44 92 LEU A C 1
ATOM 761 O O . LEU A 1 92 ? 3.170 0.213 5.710 1.00 79.44 92 LEU A O 1
ATOM 765 N N . HIS A 1 93 ? 2.368 0.091 7.803 1.00 79.38 93 HIS A N 1
ATOM 766 C CA . HIS A 1 93 ? 3.252 -0.975 8.245 1.00 79.38 93 HIS A CA 1
ATOM 767 C C . HIS A 1 93 ? 2.693 -2.319 7.789 1.00 79.38 93 HIS A C 1
ATOM 769 O O . HIS A 1 93 ? 1.506 -2.594 7.957 1.00 79.38 93 HIS A O 1
ATOM 775 N N . ILE A 1 94 ? 3.557 -3.165 7.235 1.00 80.25 94 ILE A N 1
ATOM 776 C CA . ILE A 1 94 ? 3.164 -4.491 6.763 1.00 80.25 94 ILE A CA 1
ATOM 777 C C . ILE A 1 94 ? 3.626 -5.502 7.810 1.00 80.25 94 ILE A C 1
ATOM 779 O O . ILE A 1 94 ? 4.817 -5.813 7.878 1.00 80.25 94 ILE A O 1
ATOM 783 N N . ALA A 1 95 ? 2.692 -5.973 8.640 1.00 65.50 95 ALA A N 1
ATOM 784 C CA . ALA A 1 95 ? 2.954 -6.666 9.906 1.00 65.50 95 ALA A CA 1
ATOM 785 C C . ALA A 1 95 ? 3.928 -7.853 9.782 1.00 65.50 95 ALA A C 1
ATOM 787 O O . ALA A 1 95 ? 4.790 -8.035 10.636 1.00 65.50 95 ALA A O 1
ATOM 788 N N . GLU A 1 96 ? 3.842 -8.627 8.698 1.00 64.56 96 GLU A N 1
ATOM 789 C CA . GLU A 1 96 ? 4.669 -9.830 8.519 1.00 64.56 96 GLU A CA 1
ATOM 790 C C . GLU A 1 96 ? 6.048 -9.576 7.895 1.00 64.56 96 GLU A C 1
ATOM 792 O O . GLU A 1 96 ? 6.896 -10.467 7.865 1.00 64.56 96 GLU A O 1
ATOM 797 N N . THR A 1 97 ? 6.299 -8.375 7.380 1.00 63.97 97 THR A N 1
ATOM 798 C CA . THR A 1 97 ? 7.598 -8.020 6.799 1.00 63.97 97 THR A CA 1
ATOM 799 C C . THR A 1 97 ? 8.317 -7.122 7.782 1.00 63.97 97 THR A C 1
ATOM 801 O O . THR A 1 97 ? 8.056 -5.923 7.821 1.00 63.97 97 THR A O 1
ATOM 804 N N . ALA A 1 98 ? 9.210 -7.712 8.582 1.00 62.84 98 ALA A N 1
ATOM 805 C CA . ALA A 1 98 ? 9.947 -7.044 9.654 1.00 62.84 98 ALA A CA 1
ATOM 806 C C . ALA A 1 98 ? 10.468 -5.657 9.229 1.00 62.84 98 ALA A C 1
ATOM 808 O O . ALA A 1 98 ? 11.475 -5.527 8.535 1.00 62.84 98 ALA A O 1
ATOM 809 N N . GLY A 1 99 ? 9.744 -4.613 9.637 1.00 67.69 99 GLY A N 1
ATOM 810 C CA . GLY A 1 99 ? 10.103 -3.217 9.412 1.00 67.69 99 GLY A CA 1
ATOM 811 C C . GLY A 1 99 ? 9.779 -2.634 8.036 1.00 67.69 99 GLY A C 1
ATOM 812 O O . GLY A 1 99 ? 10.071 -1.457 7.853 1.00 67.69 99 GLY A O 1
ATOM 813 N N . LEU A 1 100 ? 9.182 -3.377 7.096 1.00 79.75 100 LEU A N 1
ATOM 814 C CA . LEU A 1 100 ? 8.815 -2.831 5.789 1.00 79.75 100 LEU A CA 1
ATOM 815 C C . LEU A 1 100 ? 7.568 -1.946 5.889 1.00 79.75 100 LEU A C 1
ATOM 817 O O . LEU A 1 100 ? 6.539 -2.338 6.443 1.00 79.75 100 LEU A O 1
ATOM 821 N N . ARG A 1 101 ? 7.672 -0.744 5.329 1.00 82.06 101 ARG A N 1
ATOM 822 C CA . ARG A 1 101 ? 6.643 0.293 5.382 1.00 82.06 101 ARG A CA 1
ATOM 823 C C . ARG A 1 101 ? 6.354 0.792 3.983 1.00 82.06 101 ARG A C 1
ATOM 825 O O . ARG A 1 101 ? 7.283 0.989 3.196 1.00 82.06 101 ARG A O 1
ATOM 832 N N . LEU A 1 102 ? 5.074 1.001 3.710 1.00 84.75 102 LEU A N 1
ATOM 833 C CA . LEU A 1 102 ? 4.576 1.698 2.539 1.00 84.75 102 LEU A CA 1
ATOM 834 C C . LEU A 1 102 ? 4.092 3.078 2.979 1.00 84.75 102 LEU A C 1
ATOM 836 O O . LEU A 1 102 ? 3.039 3.184 3.605 1.00 84.75 102 LEU A O 1
ATOM 840 N N . SER A 1 103 ? 4.827 4.125 2.633 1.00 84.94 103 SER A N 1
ATOM 841 C CA . SER A 1 103 ? 4.431 5.491 2.963 1.00 84.94 103 SER A CA 1
ATOM 842 C C . SER A 1 103 ? 3.651 6.123 1.817 1.00 84.94 103 SER A C 1
ATOM 844 O O . SER A 1 103 ? 4.024 6.023 0.639 1.00 84.94 103 SER A O 1
ATOM 846 N N . LEU A 1 104 ? 2.532 6.752 2.172 1.00 84.50 104 LEU A N 1
ATOM 847 C CA . LEU A 1 104 ? 1.582 7.384 1.268 1.00 84.50 104 LEU A CA 1
ATOM 848 C C . LEU A 1 104 ? 1.273 8.806 1.737 1.00 84.50 104 LEU A C 1
ATOM 850 O O . LEU A 1 104 ? 1.199 9.107 2.930 1.00 84.50 104 LEU A O 1
ATOM 854 N N . ARG A 1 105 ? 0.984 9.689 0.778 1.00 82.81 105 ARG A N 1
ATOM 855 C CA . ARG A 1 105 ? 0.482 11.036 1.084 1.00 82.81 105 ARG A CA 1
ATOM 856 C C . ARG A 1 105 ? -0.854 10.958 1.822 1.00 82.81 105 ARG A C 1
ATOM 858 O O . ARG A 1 105 ? -1.722 10.183 1.424 1.00 82.81 105 ARG A O 1
ATOM 865 N N . ALA A 1 106 ? -1.073 11.841 2.797 1.00 80.94 106 ALA A N 1
ATOM 866 C CA . ALA A 1 106 ? -2.312 11.866 3.579 1.00 80.94 106 ALA A CA 1
ATOM 867 C C . ALA A 1 106 ? -3.589 11.959 2.740 1.00 80.94 106 ALA A C 1
ATOM 869 O O . ALA A 1 106 ? -4.506 11.175 2.951 1.00 80.94 106 ALA A O 1
ATOM 870 N N . ALA A 1 107 ? -3.618 12.825 1.724 1.00 82.81 107 ALA A N 1
ATOM 871 C CA . ALA A 1 107 ? -4.775 12.930 0.836 1.00 82.81 107 ALA A CA 1
ATOM 872 C C . ALA A 1 107 ? -5.095 11.611 0.105 1.00 82.81 107 ALA A C 1
ATOM 874 O O . ALA A 1 107 ? -6.258 11.303 -0.143 1.00 82.81 107 ALA A O 1
ATOM 875 N N . LEU A 1 108 ? -4.075 10.819 -0.242 1.00 85.12 108 LEU A N 1
ATOM 876 C CA . LEU A 1 108 ? -4.272 9.508 -0.855 1.00 85.12 108 LEU A CA 1
ATOM 877 C C . LEU A 1 108 ? -4.723 8.481 0.184 1.00 85.12 108 LEU A C 1
ATOM 879 O O . LEU A 1 108 ? -5.649 7.729 -0.091 1.00 85.12 108 LEU A O 1
ATOM 883 N N . ALA A 1 109 ? -4.112 8.480 1.370 1.00 85.31 109 ALA A N 1
ATOM 884 C CA . ALA A 1 109 ? -4.481 7.585 2.460 1.00 85.31 109 ALA A CA 1
ATOM 885 C C . ALA A 1 109 ? -5.962 7.748 2.842 1.00 85.31 109 ALA A C 1
ATOM 887 O O . ALA A 1 109 ? -6.690 6.761 2.856 1.00 85.31 109 ALA A O 1
ATOM 888 N N . THR A 1 110 ? -6.448 8.982 3.018 1.00 86.31 110 THR A N 1
ATOM 889 C CA . THR A 1 110 ? -7.871 9.261 3.284 1.00 86.31 110 THR A CA 1
ATOM 890 C C . THR A 1 110 ? -8.776 8.718 2.178 1.00 86.31 110 THR A C 1
ATOM 892 O O . THR A 1 110 ? -9.744 8.020 2.458 1.00 86.31 110 THR A O 1
ATOM 895 N N 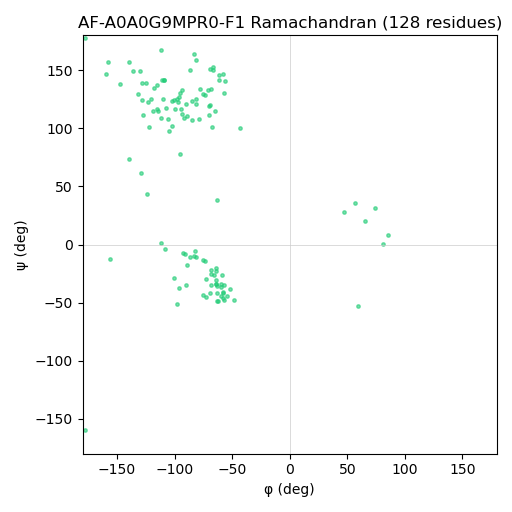. ARG A 1 111 ? -8.427 8.951 0.905 1.00 89.31 111 ARG A N 1
ATOM 896 C CA . ARG A 1 111 ? -9.204 8.432 -0.234 1.00 89.31 111 ARG A CA 1
ATOM 897 C C . ARG A 1 111 ? -9.209 6.905 -0.303 1.00 89.31 111 ARG A C 1
ATOM 899 O O . ARG A 1 111 ? -10.194 6.331 -0.762 1.00 89.31 111 ARG A O 1
ATOM 906 N N . LEU A 1 112 ? -8.116 6.257 0.099 1.00 88.44 112 LEU A N 1
ATOM 907 C CA . LEU A 1 112 ? -8.037 4.800 0.191 1.00 88.44 112 LEU A CA 1
ATOM 908 C C . LEU A 1 112 ? -8.908 4.278 1.333 1.00 88.44 112 LEU A C 1
ATOM 910 O O . LEU A 1 112 ? -9.608 3.291 1.132 1.00 88.44 112 LEU A O 1
ATOM 914 N N . ASP A 1 113 ? -8.903 4.943 2.489 1.00 88.94 113 ASP A N 1
ATOM 915 C CA . ASP A 1 113 ? -9.731 4.566 3.637 1.00 88.94 113 ASP A CA 1
ATOM 916 C C . ASP A 1 113 ? -11.215 4.667 3.289 1.00 88.94 113 ASP A C 1
ATOM 918 O O . ASP A 1 113 ? -11.938 3.679 3.419 1.00 88.94 113 ASP A O 1
ATOM 922 N N . ASP A 1 114 ? -11.637 5.788 2.703 1.00 89.25 114 ASP A N 1
ATOM 923 C CA . ASP A 1 114 ? -13.014 5.978 2.244 1.00 89.25 114 ASP A CA 1
ATOM 924 C C . ASP A 1 114 ? -13.410 4.934 1.187 1.00 89.25 114 ASP A C 1
ATOM 926 O O . ASP A 1 114 ? -14.466 4.312 1.291 1.00 89.25 114 ASP A O 1
ATOM 930 N N . ALA A 1 115 ? -12.543 4.660 0.204 1.00 88.56 115 ALA A N 1
ATOM 931 C CA . ALA A 1 115 ? -12.800 3.640 -0.817 1.00 88.56 115 ALA A CA 1
ATOM 932 C C . ALA A 1 115 ? -12.801 2.202 -0.266 1.00 88.56 115 ALA A C 1
ATOM 934 O O . ALA A 1 115 ? -13.426 1.317 -0.855 1.00 88.56 115 ALA A O 1
ATOM 935 N N . SER A 1 116 ? -12.096 1.958 0.841 1.00 88.00 116 SER A N 1
ATOM 936 C CA . SER A 1 116 ? -12.064 0.668 1.537 1.00 88.00 116 SER A CA 1
ATOM 937 C C . SER A 1 116 ? -13.251 0.471 2.487 1.00 88.00 116 SER A C 1
ATOM 939 O O . SER A 1 116 ? -13.447 -0.639 2.983 1.00 88.00 116 SER A O 1
ATOM 941 N N . GLY A 1 117 ? -14.038 1.525 2.737 1.00 87.44 117 GLY A N 1
ATOM 942 C CA . GLY A 1 117 ? -15.097 1.537 3.744 1.00 87.44 117 GLY A CA 1
ATOM 943 C C . GLY A 1 117 ? -14.568 1.614 5.181 1.00 87.44 117 GLY A C 1
ATOM 944 O O . GLY A 1 117 ? -15.174 1.035 6.075 1.00 87.44 117 GLY A O 1
ATOM 945 N N . GLY A 1 118 ? -13.430 2.277 5.409 1.00 85.62 118 GLY A N 1
ATOM 946 C CA . GLY A 1 118 ? -12.828 2.450 6.738 1.00 85.62 118 GLY A CA 1
ATOM 947 C C . GLY A 1 118 ? -11.925 1.301 7.203 1.00 85.62 118 GLY A C 1
ATOM 948 O O . GLY A 1 118 ? -11.514 1.274 8.362 1.00 85.62 118 GLY A O 1
ATOM 949 N N . LYS A 1 119 ? -11.614 0.329 6.334 1.00 85.44 119 LYS A N 1
ATOM 950 C CA . LYS A 1 119 ? -10.824 -0.866 6.695 1.00 85.44 119 LYS A CA 1
ATOM 951 C C . LYS A 1 119 ? -9.367 -0.560 7.014 1.00 85.44 119 LYS A C 1
ATOM 953 O O . LYS A 1 119 ? -8.720 -1.354 7.688 1.00 85.44 119 LYS A O 1
ATOM 958 N N . LEU A 1 120 ? -8.851 0.567 6.528 1.00 81.00 120 LEU A N 1
ATOM 959 C CA . LEU A 1 120 ? -7.516 1.030 6.885 1.00 81.00 120 LEU A CA 1
ATOM 960 C C . LEU A 1 120 ? -7.474 1.616 8.296 1.00 81.00 120 LEU A C 1
ATOM 962 O O . LEU A 1 120 ? -6.378 1.818 8.803 1.00 81.00 120 LEU A O 1
ATOM 966 N N . GLY A 1 121 ? -8.620 1.891 8.930 1.00 78.44 121 GLY A N 1
ATOM 967 C CA . GLY A 1 121 ? -8.687 2.364 10.311 1.00 78.44 121 GLY A CA 1
ATOM 968 C C . GLY A 1 121 ? -8.076 3.751 10.516 1.00 78.44 121 GLY A C 1
ATOM 969 O O . GLY A 1 121 ? -7.736 4.102 11.645 1.00 78.44 121 GLY A O 1
ATOM 970 N N . LEU A 1 122 ? -7.924 4.554 9.453 1.00 73.44 122 LEU A N 1
ATOM 971 C CA . LEU A 1 122 ? -7.239 5.850 9.545 1.00 73.44 122 LEU A CA 1
ATOM 972 C C . LEU A 1 122 ? -7.986 6.819 10.467 1.00 73.44 122 LEU A C 1
ATOM 974 O O . LEU A 1 122 ? -7.363 7.583 11.199 1.00 73.44 122 LEU A O 1
ATOM 978 N N . LYS A 1 123 ? -9.322 6.748 10.491 1.00 65.75 123 LYS A N 1
ATOM 979 C CA . LYS A 1 123 ? -10.165 7.574 11.371 1.00 65.75 123 LYS A CA 1
ATOM 980 C C . LYS A 1 123 ? -9.838 7.349 12.853 1.00 65.75 123 LYS A C 1
ATOM 982 O O . LYS A 1 123 ? -9.776 8.318 13.602 1.00 65.75 123 LYS A O 1
ATOM 987 N N . THR A 1 124 ? -9.518 6.116 13.243 1.00 58.00 124 THR A N 1
ATOM 988 C CA . THR A 1 124 ? -9.219 5.726 14.631 1.00 58.00 124 THR A CA 1
ATOM 989 C C . THR A 1 124 ? -7.859 6.234 15.121 1.00 58.00 124 THR A C 1
ATOM 991 O O . THR A 1 124 ? -7.699 6.515 16.303 1.00 58.00 124 THR A O 1
ATOM 994 N N . VAL A 1 125 ? -6.876 6.405 14.229 1.00 57.50 125 VAL A N 1
ATOM 995 C CA . VAL A 1 125 ? -5.510 6.840 14.597 1.00 57.50 125 VAL A CA 1
ATOM 996 C C . VAL A 1 125 ? -5.417 8.365 14.790 1.00 57.50 125 VAL A C 1
ATOM 998 O O . VAL A 1 125 ? -4.430 8.874 15.312 1.00 57.50 125 VAL A O 1
ATOM 1001 N N . THR A 1 126 ? -6.448 9.119 14.401 1.00 51.19 126 THR A N 1
ATOM 1002 C CA . THR A 1 126 ? -6.447 10.593 14.474 1.00 51.19 126 THR A CA 1
ATOM 1003 C C . THR A 1 126 ? -6.795 11.144 15.862 1.00 51.19 126 THR A C 1
ATOM 1005 O O . THR A 1 126 ? -6.729 12.358 16.049 1.00 51.19 126 THR A O 1
ATOM 1008 N N . GLN A 1 127 ? -7.162 10.298 16.830 1.00 37.59 127 GLN A N 1
ATOM 1009 C CA . GLN A 1 127 ? -7.442 10.742 18.194 1.00 37.59 127 GLN A CA 1
ATOM 1010 C C . GLN A 1 127 ? -6.141 10.716 19.018 1.00 37.59 127 GLN A C 1
ATOM 1012 O O . GLN A 1 127 ? -5.612 9.630 19.267 1.00 37.59 127 GLN A O 1
ATOM 1017 N N . PRO A 1 128 ? -5.575 11.871 19.419 1.00 37.38 128 PRO A N 1
ATOM 1018 C CA . PRO A 1 128 ? -4.511 11.869 20.413 1.00 37.38 128 PRO A CA 1
ATOM 1019 C C . PRO A 1 128 ? -5.057 11.277 21.726 1.00 37.38 128 PRO A C 1
ATOM 1021 O O . PRO A 1 128 ? -6.243 11.464 22.017 1.00 37.38 128 PRO A O 1
ATOM 1024 N N . PRO A 1 129 ? -4.238 10.549 22.506 1.00 41.03 129 PRO A N 1
ATOM 1025 C CA . PRO A 1 129 ? -4.627 10.187 23.863 1.00 41.03 129 PRO A CA 1
ATOM 1026 C C . PRO A 1 129 ? -4.924 11.479 24.638 1.00 41.03 129 PRO A C 1
ATOM 1028 O O . PRO A 1 129 ? -4.140 12.427 24.555 1.00 41.03 129 PRO A O 1
ATOM 1031 N N . ASN A 1 130 ? -6.082 11.516 25.305 1.00 39.31 130 ASN A N 1
ATOM 1032 C CA . ASN A 1 130 ? -6.434 12.566 26.268 1.00 39.31 130 ASN A CA 1
ATOM 1033 C C . ASN A 1 130 ? -5.383 12.669 27.377 1.00 39.31 130 ASN A C 1
ATOM 1035 O O . ASN A 1 130 ? -4.866 11.602 27.785 1.00 39.31 130 ASN A O 1
#

Organism: NCBI:txid502682